Protein AF-A0A2A8BYQ3-F1 (afdb_monomer)

Sequence (117 aa):
MKYNRGQLLQMAYEGKVKKDDQFKSNRGDIIFFDGHSLRWEDGGQMLRNRIFMNELFECYTPKVTVELTQKEVNTLRVLTGATSSGDLKEKNSRRGTLDIVTDGGYGLYSKFLALSK

Foldseek 3Di:
DADALVRVVVCVLQVVADAQDWHAHPVGWIWGDNNAWIATPPDRDIDGPDADPPRDRDRNDDDDDDDDDLQLVLLVCCVVVVDHPVVLVVVCVVPVRSHHDPPSCVVVVVVVVVVVD

Structure (mmCIF, N/CA/C/O backbone):
data_AF-A0A2A8BYQ3-F1
#
_entry.id   AF-A0A2A8BYQ3-F1
#
loop_
_atom_site.group_PDB
_atom_site.id
_atom_site.type_symbol
_atom_site.label_atom_id
_atom_site.label_alt_id
_atom_site.label_comp_id
_atom_site.label_asym_id
_atom_site.label_entity_id
_atom_site.label_seq_id
_atom_site.pdbx_PDB_ins_code
_atom_site.Cartn_x
_atom_site.Cartn_y
_atom_site.Cartn_z
_atom_site.occupancy
_atom_site.B_iso_or_equiv
_atom_site.auth_seq_id
_atom_site.auth_comp_id
_atom_site.auth_asym_id
_atom_site.auth_atom_id
_atom_site.pdbx_PDB_model_num
ATOM 1 N N . MET A 1 1 ? -6.217 9.549 21.265 1.00 67.38 1 MET A N 1
ATOM 2 C CA . MET A 1 1 ? -7.182 10.364 20.487 1.00 67.38 1 MET A CA 1
ATOM 3 C C . MET A 1 1 ? -8.590 9.848 20.735 1.00 67.38 1 MET A C 1
ATOM 5 O O . MET A 1 1 ? -8.730 8.662 21.015 1.00 67.38 1 MET A O 1
ATOM 9 N N . LYS A 1 2 ? -9.599 10.725 20.681 1.00 81.69 2 LYS A N 1
ATOM 10 C CA . LYS A 1 2 ? -11.012 10.333 20.758 1.00 81.69 2 LYS A CA 1
ATOM 11 C C . LYS A 1 2 ? -11.565 10.201 19.341 1.00 81.69 2 LYS A C 1
ATOM 13 O O . LYS A 1 2 ? -11.382 11.123 18.550 1.00 81.69 2 LYS A O 1
ATOM 18 N N . TYR A 1 3 ? -12.212 9.081 19.038 1.00 82.12 3 TYR A N 1
ATOM 19 C CA . TYR A 1 3 ? -12.806 8.826 17.727 1.00 82.12 3 TYR A CA 1
ATOM 20 C C . TYR A 1 3 ? -14.307 8.582 17.864 1.00 82.12 3 TYR A C 1
ATOM 22 O O . TYR A 1 3 ? -14.778 7.990 18.841 1.00 82.12 3 TYR A O 1
ATOM 30 N N . ASN A 1 4 ? -15.075 9.040 16.878 1.00 83.69 4 ASN A N 1
ATOM 31 C CA . ASN A 1 4 ? -16.486 8.691 16.768 1.00 83.69 4 ASN A CA 1
ATOM 32 C C . ASN A 1 4 ? -16.672 7.340 16.044 1.00 83.69 4 ASN A C 1
ATOM 34 O O . ASN A 1 4 ? -15.745 6.796 15.444 1.00 83.69 4 ASN A O 1
ATOM 38 N N . ARG A 1 5 ? -17.894 6.795 16.088 1.00 80.62 5 ARG A N 1
ATOM 39 C CA . ARG A 1 5 ? -18.227 5.482 15.504 1.00 80.62 5 ARG A CA 1
ATOM 40 C C . ARG A 1 5 ? -17.941 5.401 13.999 1.00 80.62 5 ARG A C 1
ATOM 42 O O . ARG A 1 5 ? -17.412 4.393 13.549 1.00 80.62 5 ARG A O 1
ATOM 49 N N . GLY A 1 6 ? -18.263 6.451 13.242 1.00 80.50 6 GLY A N 1
ATOM 50 C CA . GLY A 1 6 ? -18.026 6.496 11.796 1.00 80.50 6 GLY A CA 1
ATOM 51 C C . GLY A 1 6 ? -16.537 6.505 11.451 1.00 80.50 6 GLY A C 1
ATOM 52 O O . GLY A 1 6 ? -16.109 5.751 10.586 1.00 80.50 6 GLY A O 1
ATOM 53 N N . GLN A 1 7 ? -15.736 7.277 12.193 1.00 85.12 7 GLN A N 1
ATOM 54 C CA . GLN A 1 7 ? -14.280 7.315 12.024 1.00 85.12 7 GLN A CA 1
ATOM 55 C C . GLN A 1 7 ? -13.646 5.946 12.276 1.00 85.12 7 GLN A C 1
ATOM 57 O O . GLN A 1 7 ? -12.823 5.503 11.484 1.00 85.12 7 GLN A O 1
ATOM 62 N N . LEU A 1 8 ? -14.059 5.250 13.339 1.00 85.12 8 LEU A N 1
ATOM 63 C CA . LEU A 1 8 ? -13.529 3.920 13.640 1.00 85.12 8 LEU A CA 1
ATOM 64 C C . LEU A 1 8 ? -13.903 2.884 12.567 1.00 85.12 8 LEU A C 1
ATOM 66 O O . LEU A 1 8 ? -13.063 2.065 12.203 1.00 85.12 8 LEU A O 1
ATOM 70 N N . LEU A 1 9 ? -15.126 2.938 12.022 1.00 84.12 9 LEU A N 1
ATOM 71 C CA . LEU A 1 9 ? -15.529 2.071 10.905 1.00 84.12 9 LEU A CA 1
ATOM 72 C C . LEU A 1 9 ? -14.722 2.352 9.644 1.00 84.12 9 LEU A C 1
ATOM 74 O O . LEU A 1 9 ? -14.279 1.412 8.992 1.00 84.12 9 LEU A O 1
ATOM 78 N N . GLN A 1 10 ? -14.511 3.626 9.316 1.00 84.31 10 GLN A N 1
ATOM 79 C CA . GLN A 1 10 ? -13.709 4.013 8.164 1.00 84.31 10 GLN A CA 1
ATOM 80 C C . GLN A 1 10 ? -12.256 3.559 8.323 1.00 84.31 10 GLN A C 1
ATOM 82 O O . GLN A 1 10 ? -11.696 2.974 7.405 1.00 84.31 10 GLN A O 1
ATOM 87 N N . MET A 1 11 ? -11.658 3.744 9.502 1.00 85.69 11 MET A N 1
ATOM 88 C CA . MET A 1 11 ? -10.298 3.273 9.768 1.00 85.69 11 MET A CA 1
ATOM 89 C C . MET A 1 11 ? -10.189 1.745 9.682 1.00 85.69 11 MET A C 1
ATOM 91 O O . MET A 1 11 ? -9.205 1.243 9.144 1.00 85.69 11 MET A O 1
ATOM 95 N N . ALA A 1 12 ? -11.183 1.002 10.181 1.00 81.00 12 ALA A N 1
ATOM 96 C CA . ALA A 1 12 ? -11.217 -0.455 10.060 1.00 81.00 12 ALA A CA 1
ATOM 97 C C . ALA A 1 12 ? -11.380 -0.903 8.596 1.00 81.00 12 ALA A C 1
ATOM 99 O O . ALA A 1 12 ? -10.688 -1.815 8.155 1.00 81.00 12 ALA A O 1
ATOM 100 N N . TYR A 1 13 ? -12.241 -0.227 7.829 1.00 80.62 13 TYR A N 1
ATOM 101 C CA . TYR A 1 13 ? -12.422 -0.466 6.394 1.00 80.62 13 TYR A CA 1
ATOM 102 C C . TYR A 1 13 ? -11.151 -0.182 5.583 1.00 80.62 13 TYR A C 1
ATOM 104 O O . TYR A 1 13 ? -10.795 -0.951 4.697 1.00 80.62 13 TYR A O 1
ATOM 112 N N . GLU A 1 14 ? -10.438 0.892 5.921 1.00 82.00 14 GLU A N 1
ATOM 113 C CA . GLU A 1 14 ? -9.176 1.295 5.290 1.00 82.00 14 GLU A CA 1
ATOM 114 C C . GLU A 1 14 ? -7.966 0.457 5.751 1.00 82.00 14 GLU A C 1
ATOM 116 O O . GLU A 1 14 ? -6.838 0.741 5.349 1.00 82.00 14 GLU A O 1
ATOM 121 N N . GLY A 1 15 ? -8.163 -0.540 6.624 1.00 79.44 15 GLY A N 1
ATOM 122 C CA . GLY A 1 15 ? -7.084 -1.383 7.150 1.00 79.44 15 GLY A CA 1
ATOM 123 C C . GLY A 1 15 ? -6.110 -0.655 8.087 1.00 79.44 15 GLY A C 1
ATOM 124 O O . GLY A 1 15 ? -5.013 -1.144 8.346 1.00 79.44 15 GLY A O 1
ATOM 125 N N . LYS A 1 16 ? -6.491 0.520 8.604 1.00 85.19 16 LYS A N 1
ATOM 126 C CA . LYS A 1 16 ? -5.682 1.330 9.533 1.00 85.19 16 LYS A CA 1
ATOM 127 C C . LYS A 1 16 ? -5.766 0.853 10.983 1.00 85.19 16 LYS A C 1
ATOM 129 O O . LYS A 1 16 ? -5.010 1.342 11.816 1.00 85.19 16 LYS A O 1
ATOM 134 N N . VAL A 1 17 ? -6.694 -0.055 11.279 1.00 85.06 17 VAL A N 1
ATOM 135 C CA . VAL A 1 17 ? -6.887 -0.660 12.600 1.00 85.06 17 VAL A CA 1
ATOM 136 C C . VAL A 1 17 ? -6.413 -2.105 12.555 1.00 85.06 17 VAL A C 1
ATOM 138 O O . VAL A 1 17 ? -6.809 -2.866 11.671 1.00 85.06 17 VAL A O 1
ATOM 141 N N . LYS A 1 18 ? -5.582 -2.488 13.518 1.00 84.75 18 LYS A N 1
ATOM 142 C CA . LYS A 1 18 ? -5.113 -3.858 13.713 1.00 84.75 18 LYS A CA 1
ATOM 143 C C . LYS A 1 18 ? -5.881 -4.521 14.843 1.00 84.75 18 LYS A C 1
ATOM 145 O O . LYS A 1 18 ? -6.465 -3.866 15.704 1.00 84.75 18 LYS A O 1
ATOM 150 N N . LYS A 1 19 ? -5.895 -5.853 14.820 1.00 83.00 19 LYS A N 1
ATOM 151 C CA . LYS A 1 19 ? -6.431 -6.641 15.928 1.00 83.00 19 LYS A CA 1
ATOM 152 C C . LYS A 1 19 ? -5.761 -6.200 17.239 1.00 83.00 19 LYS A C 1
ATOM 154 O O . LYS A 1 19 ? -4.557 -5.971 17.255 1.00 83.00 19 LYS A O 1
ATOM 159 N N . ASP A 1 20 ? -6.567 -6.100 18.290 1.00 86.81 20 ASP A N 1
ATOM 160 C CA . ASP A 1 20 ? -6.210 -5.685 19.650 1.00 86.81 20 ASP A CA 1
ATOM 161 C C . ASP A 1 20 ? -5.898 -4.184 19.817 1.00 86.81 20 ASP A C 1
ATOM 163 O O . ASP A 1 20 ? -5.613 -3.735 20.930 1.00 86.81 20 ASP A O 1
ATOM 167 N N . ASP A 1 21 ? -6.047 -3.375 18.759 1.00 88.75 21 ASP A N 1
ATOM 168 C CA . ASP A 1 21 ? -6.011 -1.917 18.883 1.00 88.75 21 ASP A CA 1
ATOM 169 C C . ASP A 1 21 ? -7.141 -1.420 19.794 1.00 88.75 21 ASP A C 1
ATOM 171 O O . ASP A 1 21 ? -8.294 -1.860 19.694 1.00 88.75 21 ASP A O 1
ATOM 175 N N . GLN A 1 22 ? -6.808 -0.448 20.647 1.00 90.81 22 GLN A N 1
ATOM 176 C CA . GLN A 1 22 ? -7.737 0.183 21.579 1.00 90.81 22 GLN A CA 1
ATOM 177 C C . GLN A 1 22 ? -7.942 1.667 21.274 1.00 90.81 22 GLN A C 1
ATOM 179 O O . GLN A 1 22 ? -7.009 2.424 20.997 1.00 90.81 22 GLN A O 1
ATOM 184 N N . PHE A 1 23 ? -9.186 2.108 21.407 1.00 89.31 23 PHE A N 1
ATOM 185 C CA . PHE A 1 23 ? -9.631 3.465 21.143 1.00 89.31 23 PHE A CA 1
ATOM 186 C C . PHE A 1 23 ? -10.458 3.980 22.314 1.00 89.31 23 PHE A C 1
ATOM 188 O O . PHE A 1 23 ? -11.129 3.217 23.004 1.00 89.31 23 PHE A O 1
ATOM 195 N N . LYS A 1 24 ? -10.454 5.301 22.506 1.00 86.88 24 LYS A N 1
ATOM 196 C CA . LYS A 1 24 ? -11.385 5.961 23.424 1.00 86.88 24 LYS A CA 1
ATOM 197 C C . LYS A 1 24 ? -12.517 6.602 22.638 1.00 86.88 24 LYS A C 1
ATOM 199 O O . LYS A 1 24 ? -12.275 7.368 21.700 1.00 86.88 24 LYS A O 1
ATOM 204 N N . SER A 1 25 ? -13.748 6.315 23.042 1.00 79.31 25 SER A N 1
ATOM 205 C CA . SER A 1 25 ? -14.930 7.005 22.534 1.00 79.31 25 SER A CA 1
ATOM 206 C C . SER A 1 25 ? -14.915 8.480 22.966 1.00 79.31 25 SER A C 1
ATOM 208 O O . SER A 1 25 ? -14.200 8.885 23.890 1.00 79.31 25 SER A O 1
ATOM 210 N N . ASN A 1 26 ? -15.758 9.309 22.346 1.00 78.56 26 ASN A N 1
ATOM 211 C CA . ASN A 1 26 ? -15.939 10.696 22.789 1.00 78.56 26 ASN A CA 1
ATOM 212 C C . ASN A 1 26 ? -16.391 10.806 24.260 1.00 78.56 26 ASN A C 1
ATOM 214 O O . ASN A 1 26 ? -16.041 11.782 24.931 1.00 78.56 26 ASN A O 1
ATOM 218 N N . ARG A 1 27 ? -17.106 9.786 24.755 1.00 77.94 27 ARG A N 1
ATOM 219 C CA . ARG A 1 27 ? -17.644 9.681 26.120 1.00 77.94 27 ARG A CA 1
ATOM 220 C C . ARG A 1 27 ? -16.656 9.077 27.122 1.00 77.94 27 ARG A C 1
ATOM 222 O O . ARG A 1 27 ? -16.900 9.172 28.314 1.00 77.94 27 ARG A O 1
ATOM 229 N N . GLY A 1 28 ? -15.524 8.551 26.654 1.00 78.56 28 GLY A N 1
ATOM 230 C CA . GLY A 1 28 ? -14.473 7.985 27.503 1.00 78.56 2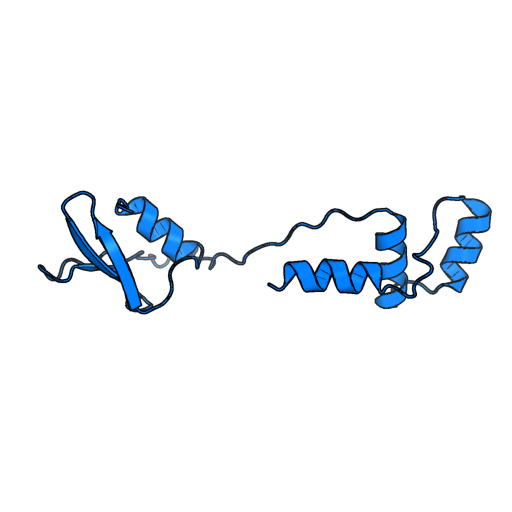8 GLY A CA 1
ATOM 231 C C . GLY A 1 28 ? -14.439 6.459 27.547 1.00 78.56 28 GLY A C 1
ATOM 232 O O . GLY A 1 28 ? -13.463 5.929 28.066 1.00 78.56 28 GLY A O 1
ATOM 233 N N . ASP A 1 29 ? -15.424 5.779 26.953 1.00 82.94 29 ASP A N 1
ATOM 234 C CA . ASP A 1 29 ? -15.475 4.311 26.901 1.00 82.94 29 ASP A CA 1
ATOM 235 C C . ASP A 1 29 ? -14.284 3.736 26.127 1.00 82.94 29 ASP A C 1
ATOM 237 O O . ASP A 1 29 ? -13.854 4.311 25.115 1.00 82.94 29 ASP A O 1
ATOM 241 N N . ILE A 1 30 ? -13.802 2.576 26.571 1.00 86.19 30 ILE A N 1
ATOM 242 C CA . ILE A 1 30 ? -12.752 1.817 25.895 1.00 86.19 30 ILE A CA 1
ATOM 243 C C . ILE A 1 30 ? -13.390 0.928 24.825 1.00 86.19 30 ILE A C 1
ATOM 245 O O . ILE A 1 30 ? -14.349 0.195 25.075 1.00 86.19 30 ILE A O 1
ATOM 249 N N . ILE A 1 31 ? -12.860 1.028 23.607 1.00 87.31 31 ILE A N 1
ATOM 250 C CA . ILE A 1 31 ? -13.295 0.271 22.435 1.00 87.31 31 ILE A CA 1
ATOM 251 C C . ILE A 1 31 ? -12.099 -0.520 21.917 1.00 87.31 31 ILE A C 1
ATOM 253 O O . ILE A 1 31 ? -11.064 0.082 21.647 1.00 87.31 31 ILE A O 1
ATOM 257 N N . PHE A 1 32 ? -12.238 -1.825 21.716 1.00 88.81 32 PHE A N 1
ATOM 258 C CA . PHE A 1 32 ? -11.195 -2.676 21.141 1.00 88.81 32 PHE A CA 1
ATOM 259 C C . PHE A 1 32 ? -11.632 -3.280 19.804 1.00 88.81 32 PHE A C 1
ATOM 261 O O . PHE A 1 32 ? -12.820 -3.541 19.594 1.00 88.81 32 PHE A O 1
ATOM 268 N N . PHE A 1 33 ? -10.685 -3.503 18.892 1.00 86.19 33 PHE A N 1
ATOM 269 C CA . PHE A 1 33 ? -10.938 -4.194 17.625 1.00 86.19 33 PHE A CA 1
ATOM 270 C C . PHE A 1 33 ? -10.507 -5.662 17.704 1.00 86.19 33 PHE A C 1
ATOM 272 O O . PHE A 1 33 ? -9.323 -5.958 17.811 1.00 86.19 33 PHE A O 1
ATOM 279 N N . ASP A 1 34 ? -11.447 -6.606 17.606 1.00 80.25 34 ASP A N 1
ATOM 280 C CA . ASP A 1 34 ? -11.151 -8.050 17.704 1.00 80.25 34 ASP A CA 1
ATOM 281 C C . ASP A 1 34 ? -10.666 -8.687 16.384 1.00 80.25 34 ASP A C 1
ATOM 283 O O . ASP A 1 34 ? -10.473 -9.901 16.304 1.00 80.25 34 ASP A O 1
ATOM 287 N N . GLY A 1 35 ? -10.462 -7.867 15.347 1.00 74.94 35 GLY A N 1
ATOM 288 C CA . GLY A 1 35 ? -10.147 -8.291 13.981 1.00 74.94 35 GLY A CA 1
ATOM 289 C C . GLY A 1 35 ? -11.371 -8.382 13.063 1.00 74.94 35 GLY A C 1
ATOM 290 O O . GLY A 1 35 ? -11.216 -8.411 11.846 1.00 74.94 35 GLY A O 1
ATOM 291 N N . HIS A 1 36 ? -12.585 -8.374 13.622 1.00 75.25 36 HIS A N 1
ATOM 292 C CA . HIS A 1 36 ? -13.841 -8.435 12.866 1.00 75.25 36 HIS A CA 1
ATOM 293 C C . HIS A 1 36 ? -14.832 -7.328 13.246 1.00 75.25 36 HIS A C 1
ATOM 295 O O . HIS A 1 36 ? -15.698 -6.958 12.454 1.00 75.25 36 HIS A O 1
ATOM 301 N N . SER A 1 37 ? -14.749 -6.808 14.467 1.00 79.88 37 SER A N 1
ATOM 302 C CA . SER A 1 37 ? -15.700 -5.860 15.030 1.00 79.88 37 SER A CA 1
ATOM 303 C C . SER A 1 37 ? -15.061 -4.982 16.098 1.00 79.88 37 SER A C 1
ATOM 305 O O . SER A 1 37 ? -14.110 -5.376 16.771 1.00 79.88 37 SER A O 1
ATOM 307 N N . LEU A 1 38 ? -15.612 -3.781 16.260 1.00 84.69 38 LEU A N 1
ATOM 308 C CA . LEU A 1 38 ? -15.276 -2.891 17.365 1.00 84.69 38 LEU A CA 1
ATOM 309 C C . LEU A 1 38 ? -16.217 -3.197 18.530 1.00 84.69 38 LEU A C 1
ATOM 311 O O . LEU A 1 38 ? -17.441 -3.186 18.359 1.00 84.69 38 LEU A O 1
ATOM 315 N N . ARG A 1 39 ? -15.658 -3.468 19.705 1.00 85.56 39 ARG A N 1
ATOM 316 C CA . ARG A 1 39 ? -16.397 -3.848 20.913 1.00 85.56 39 ARG A CA 1
ATOM 317 C C . ARG A 1 39 ? -16.097 -2.890 22.051 1.00 85.56 39 ARG A C 1
ATOM 319 O O . ARG A 1 39 ? -14.960 -2.469 22.210 1.00 85.56 39 ARG A O 1
ATOM 326 N N . TRP A 1 40 ? -17.119 -2.561 22.830 1.00 85.38 40 TRP A N 1
ATOM 327 C CA . TRP A 1 40 ? -16.989 -1.739 24.027 1.00 85.38 40 TRP A CA 1
ATOM 328 C C . TRP A 1 40 ? -16.710 -2.646 25.218 1.00 85.38 40 TRP A C 1
ATOM 330 O O . TRP A 1 40 ? -17.395 -3.659 25.378 1.00 85.38 40 TRP A O 1
ATOM 340 N N . GLU A 1 41 ? -15.737 -2.267 26.042 1.00 78.00 41 GLU A N 1
AT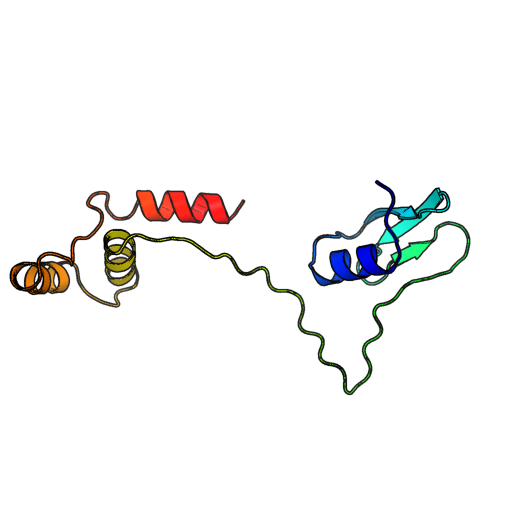OM 341 C CA . GLU A 1 41 ? -15.358 -3.019 27.244 1.00 78.00 41 GLU A CA 1
ATOM 342 C C . GLU A 1 41 ? -16.536 -3.133 28.230 1.00 78.00 41 GLU A C 1
ATOM 344 O O . GLU A 1 41 ? -16.841 -4.220 28.715 1.00 78.00 41 GLU A O 1
ATOM 349 N N . ASP A 1 42 ? -17.294 -2.045 28.402 1.00 69.06 42 ASP A N 1
ATOM 350 C CA . ASP A 1 42 ? -18.202 -1.889 29.548 1.00 69.06 42 ASP A CA 1
ATOM 351 C C . ASP A 1 42 ? -19.676 -2.258 29.301 1.00 69.06 42 ASP A C 1
ATOM 353 O O . ASP A 1 42 ? -20.515 -2.039 30.174 1.00 69.06 42 ASP A O 1
ATOM 357 N N . GLY A 1 43 ? -20.071 -2.773 28.130 1.00 58.00 43 GLY A N 1
ATOM 358 C CA . GLY A 1 43 ? -21.518 -2.856 27.856 1.00 58.00 43 GLY A CA 1
ATOM 359 C C . GLY A 1 43 ? -22.014 -3.777 26.757 1.00 58.00 43 GLY A C 1
ATOM 360 O O . GLY A 1 43 ? -23.173 -3.651 26.364 1.00 58.00 43 GLY A O 1
ATOM 361 N N . GLY A 1 44 ? -21.176 -4.655 26.202 1.00 62.88 44 GLY A N 1
ATOM 362 C CA . GLY A 1 44 ? -21.597 -5.614 25.166 1.00 62.88 44 GLY A CA 1
ATOM 363 C C . GLY A 1 44 ? -22.089 -4.979 23.855 1.00 62.88 44 GLY A C 1
ATOM 364 O O . GLY A 1 44 ? -22.459 -5.691 22.920 1.00 62.88 44 GLY A O 1
ATOM 365 N N . GLN A 1 45 ? -22.077 -3.645 23.753 1.00 69.31 45 GLN A N 1
ATOM 366 C CA . GLN A 1 45 ? -22.342 -2.939 22.513 1.00 69.31 45 GLN A CA 1
ATOM 367 C C . GLN A 1 45 ? -21.197 -3.213 21.553 1.00 69.31 45 GLN A C 1
ATOM 369 O O . GLN A 1 45 ? -20.019 -3.186 21.911 1.00 69.31 45 GLN A O 1
ATOM 374 N N . MET A 1 46 ? -21.565 -3.487 20.314 1.00 69.69 46 MET A N 1
ATOM 375 C CA . MET A 1 46 ? -20.629 -3.857 19.277 1.00 69.69 46 MET A CA 1
ATOM 376 C C . MET A 1 46 ? -21.035 -3.146 18.002 1.00 69.69 46 MET A C 1
ATOM 378 O O . MET A 1 46 ? -22.198 -3.160 17.593 1.00 69.69 46 MET A O 1
ATOM 382 N N . LEU A 1 47 ? -20.047 -2.533 17.373 1.00 73.44 47 LEU A N 1
ATOM 383 C CA . LEU A 1 47 ? -20.191 -1.864 16.101 1.00 73.44 47 LEU A CA 1
ATOM 384 C C . LEU A 1 47 ? -19.621 -2.801 15.040 1.00 73.44 47 LEU A C 1
ATOM 386 O O . LEU A 1 47 ? -18.433 -3.128 15.038 1.00 73.44 47 LEU A O 1
ATOM 390 N N . ARG A 1 48 ? -20.507 -3.273 14.166 1.00 68.69 48 ARG A N 1
ATOM 391 C CA . ARG A 1 48 ? -20.149 -4.078 13.001 1.00 68.69 48 ARG A CA 1
ATOM 392 C C . ARG A 1 48 ? -20.427 -3.267 11.755 1.00 68.69 48 ARG A C 1
ATOM 394 O O . ARG A 1 48 ? -21.495 -2.668 11.653 1.00 68.69 48 ARG A O 1
ATOM 401 N N . ASN A 1 49 ? -19.511 -3.337 10.801 1.00 64.44 49 ASN A N 1
ATOM 402 C CA . ASN A 1 49 ? -19.866 -3.071 9.421 1.00 64.44 49 ASN A CA 1
ATOM 403 C C . ASN A 1 49 ? -20.628 -4.316 8.941 1.00 64.44 49 ASN A C 1
ATOM 405 O O . ASN A 1 49 ? -20.031 -5.379 8.770 1.00 64.44 49 ASN A O 1
ATOM 409 N N . ARG A 1 50 ? -21.963 -4.252 8.918 1.00 62.38 50 ARG A N 1
ATOM 410 C CA . ARG A 1 50 ? -22.785 -5.343 8.378 1.00 62.38 50 ARG A CA 1
ATOM 411 C C . ARG A 1 50 ? -22.963 -5.094 6.898 1.00 62.38 50 ARG A C 1
ATOM 413 O O . ARG A 1 50 ? -23.196 -3.959 6.512 1.00 62.38 50 ARG A O 1
ATOM 420 N N . ILE A 1 51 ? -22.855 -6.171 6.136 1.00 60.84 51 ILE A N 1
ATOM 421 C CA . ILE A 1 51 ? -22.894 -6.148 4.682 1.00 60.84 51 ILE A CA 1
ATOM 422 C C . ILE A 1 51 ? -24.010 -7.088 4.292 1.00 60.84 51 ILE A C 1
ATOM 424 O O . ILE A 1 51 ? -23.96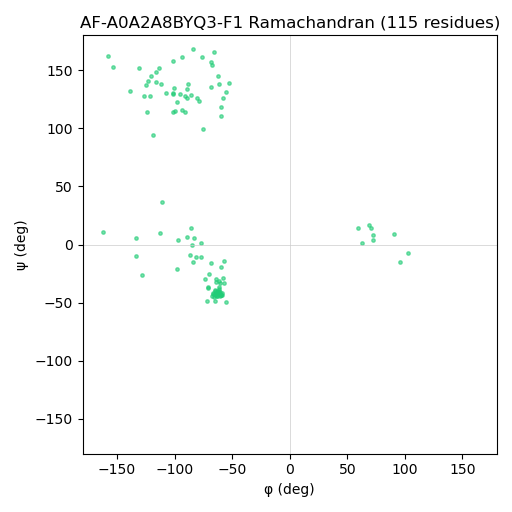4 -8.278 4.622 1.00 60.84 51 ILE A O 1
ATOM 428 N N . PHE A 1 52 ? -25.063 -6.540 3.710 1.00 70.62 52 PHE A N 1
ATOM 429 C CA . PHE A 1 52 ? -26.190 -7.322 3.229 1.00 70.62 52 PHE A CA 1
ATOM 430 C C . PHE A 1 52 ? -25.825 -8.013 1.910 1.00 70.62 52 PHE A C 1
ATOM 432 O O . PHE A 1 52 ? -24.867 -7.641 1.238 1.00 70.62 52 PHE A O 1
ATOM 439 N N . MET A 1 53 ? -26.582 -9.047 1.528 1.00 62.38 53 MET A N 1
ATOM 440 C CA . MET A 1 53 ? -26.285 -9.890 0.353 1.00 62.38 53 MET A C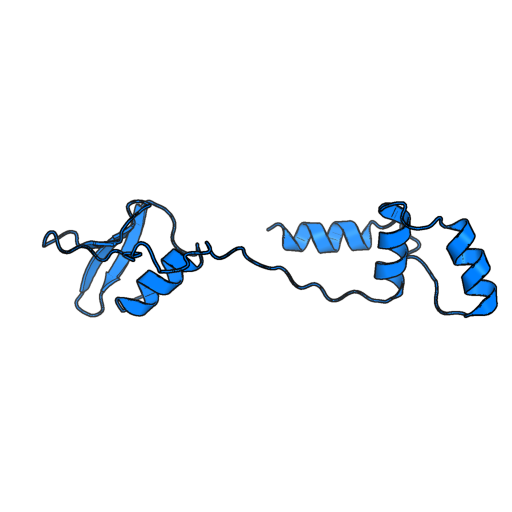A 1
ATOM 441 C C . MET A 1 53 ? -26.170 -9.125 -0.981 1.00 62.38 53 MET A C 1
ATOM 443 O O . MET A 1 53 ? -25.688 -9.682 -1.961 1.00 62.38 53 MET A O 1
ATOM 447 N N . ASN A 1 54 ? -26.621 -7.873 -1.027 1.00 75.75 54 ASN A N 1
ATOM 448 C CA . ASN A 1 54 ? -26.619 -6.983 -2.183 1.00 75.75 54 ASN A CA 1
ATOM 449 C C . ASN A 1 54 ? -25.677 -5.770 -2.032 1.00 75.75 54 ASN A C 1
ATOM 451 O O . ASN A 1 54 ? -25.740 -4.855 -2.851 1.00 75.75 54 ASN A O 1
ATOM 455 N N . GLU A 1 55 ? -24.827 -5.738 -1.006 1.00 64.50 55 GLU A N 1
ATOM 456 C CA . GLU A 1 55 ? -23.849 -4.672 -0.789 1.00 64.50 55 GLU A CA 1
ATOM 457 C C . GLU A 1 55 ? -22.454 -5.120 -1.246 1.00 64.50 55 GLU A C 1
ATOM 459 O O . GLU A 1 55 ? -22.005 -6.229 -0.953 1.00 64.50 55 GLU A O 1
ATOM 464 N N . LEU A 1 56 ? -21.752 -4.248 -1.976 1.00 58.03 56 LEU A N 1
ATOM 465 C CA . LEU A 1 56 ? -20.362 -4.480 -2.360 1.00 58.03 56 LEU A CA 1
ATOM 466 C C . LEU A 1 56 ? -19.449 -4.160 -1.174 1.00 58.03 56 LEU A C 1
ATOM 468 O O . LEU A 1 56 ? -19.448 -3.039 -0.667 1.00 58.03 56 LEU A O 1
ATOM 472 N N . PHE A 1 57 ? -18.641 -5.138 -0.768 1.00 61.59 57 PHE A N 1
ATOM 473 C CA . PHE A 1 57 ? -17.533 -4.928 0.156 1.00 61.59 57 PHE A CA 1
ATOM 474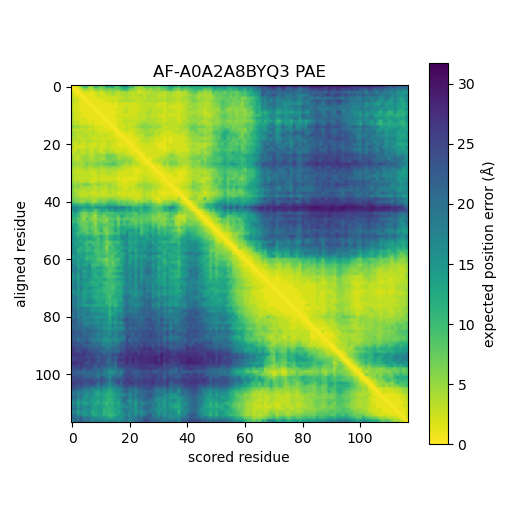 C C . PHE A 1 57 ? -16.224 -5.292 -0.502 1.00 61.59 57 PHE A C 1
ATOM 476 O O . PHE A 1 57 ? -15.789 -6.444 -0.496 1.00 61.59 57 PHE A O 1
ATOM 483 N N . GLU A 1 58 ? -15.587 -4.281 -1.062 1.00 64.06 58 GLU A N 1
ATOM 484 C CA . GLU A 1 58 ? -14.224 -4.407 -1.531 1.00 64.06 58 GLU A CA 1
ATOM 485 C C . GLU A 1 58 ? -13.314 -3.941 -0.403 1.00 64.06 58 GLU A C 1
ATOM 487 O O . GLU A 1 58 ? -13.372 -2.790 0.024 1.00 64.06 58 GLU A O 1
ATOM 492 N N . CYS A 1 59 ? -12.497 -4.852 0.127 1.00 59.34 59 CYS A N 1
ATOM 493 C CA . CYS A 1 59 ? -11.484 -4.476 1.103 1.00 59.34 59 CYS A CA 1
ATOM 494 C C . CYS A 1 59 ? -10.611 -3.370 0.498 1.00 59.34 59 CYS A C 1
ATOM 496 O O . CYS A 1 59 ? -10.155 -3.495 -0.646 1.00 59.34 59 CYS A O 1
ATOM 498 N N . TYR A 1 60 ? -10.382 -2.291 1.251 1.00 71.81 60 TYR A N 1
ATOM 499 C CA . TYR A 1 60 ? -9.537 -1.209 0.773 1.00 71.81 60 TYR A CA 1
ATOM 500 C C . TYR A 1 60 ? -8.136 -1.753 0.493 1.00 71.81 60 TYR A C 1
ATOM 502 O O . TYR A 1 60 ? -7.386 -2.111 1.401 1.00 71.81 60 TYR A O 1
ATOM 510 N N . THR A 1 61 ? -7.781 -1.812 -0.786 1.00 72.12 61 THR A N 1
ATOM 511 C CA . THR A 1 61 ? -6.423 -2.143 -1.201 1.00 72.12 61 THR A CA 1
ATOM 512 C C . THR A 1 61 ? -5.657 -0.833 -1.325 1.00 72.12 61 THR A C 1
ATOM 514 O O . THR A 1 61 ? -6.002 -0.026 -2.196 1.00 72.12 61 THR A O 1
ATOM 517 N N . PRO A 1 62 ? -4.642 -0.580 -0.479 1.00 71.75 62 PRO A N 1
ATOM 518 C CA . PRO A 1 62 ? -3.871 0.648 -0.559 1.00 71.75 62 PRO A CA 1
ATOM 519 C C . PRO A 1 62 ? -3.214 0.743 -1.936 1.00 71.75 62 PRO A C 1
ATOM 521 O O . PRO A 1 62 ? -2.414 -0.106 -2.328 1.00 71.75 62 PRO A O 1
ATOM 524 N N . LYS A 1 63 ? -3.576 1.782 -2.689 1.00 80.94 63 LYS A N 1
ATOM 525 C CA . LYS A 1 63 ? -2.945 2.090 -3.972 1.00 80.94 63 LYS A CA 1
ATOM 526 C C . LYS A 1 63 ? -1.785 3.041 -3.724 1.00 80.94 63 LYS A C 1
ATOM 528 O O . LYS A 1 63 ? -1.963 4.089 -3.108 1.00 80.94 63 LYS A O 1
ATOM 533 N N . VAL A 1 64 ? -0.614 2.692 -4.240 1.00 81.31 64 VAL A N 1
ATOM 534 C CA . VAL A 1 64 ? 0.559 3.567 -4.215 1.00 81.31 64 VAL A CA 1
ATOM 535 C C . VAL A 1 64 ? 0.663 4.265 -5.565 1.00 81.31 64 VAL A C 1
ATOM 537 O O . VAL A 1 64 ? 0.725 3.609 -6.602 1.00 81.31 64 VAL A O 1
ATOM 540 N N . THR A 1 65 ? 0.667 5.597 -5.551 1.00 84.94 65 THR A N 1
ATOM 541 C CA . THR A 1 65 ? 0.951 6.410 -6.740 1.00 84.94 65 THR A CA 1
ATOM 542 C C . THR A 1 65 ? 2.389 6.897 -6.651 1.00 84.94 65 THR A C 1
ATOM 544 O O . THR A 1 65 ? 2.798 7.414 -5.615 1.00 84.94 65 THR A O 1
ATOM 547 N N . VAL A 1 66 ? 3.159 6.724 -7.725 1.00 86.06 66 VAL A N 1
ATOM 548 C CA . VAL A 1 66 ? 4.553 7.166 -7.807 1.00 86.06 66 VAL A CA 1
ATOM 549 C C . VAL A 1 66 ? 4.741 8.027 -9.046 1.00 86.06 66 VAL A C 1
ATOM 551 O O . VAL A 1 66 ? 4.387 7.629 -10.154 1.00 86.06 66 VAL A O 1
ATOM 554 N N . GLU A 1 67 ? 5.313 9.211 -8.858 1.00 89.50 67 GLU A N 1
ATOM 555 C CA . GLU A 1 67 ? 5.716 10.064 -9.968 1.00 89.50 67 GLU A CA 1
ATOM 556 C C . GLU A 1 67 ? 7.059 9.586 -10.524 1.00 89.50 67 GLU A C 1
ATOM 558 O O . GLU A 1 67 ? 8.052 9.419 -9.801 1.00 89.50 67 GLU A O 1
ATOM 563 N N . LEU A 1 68 ? 7.078 9.345 -11.832 1.00 88.31 68 LEU A N 1
ATOM 564 C CA . LEU A 1 68 ? 8.245 8.882 -12.567 1.00 88.31 68 LEU A CA 1
ATOM 565 C C . LEU A 1 68 ? 8.523 9.835 -13.721 1.00 88.31 68 LEU A C 1
ATOM 567 O O . LEU A 1 68 ? 7.626 10.247 -14.453 1.00 88.31 68 LEU A O 1
ATOM 571 N N . THR A 1 69 ? 9.794 10.139 -13.913 1.00 88.44 69 THR A N 1
ATOM 572 C CA . THR A 1 69 ? 10.282 10.788 -15.124 1.00 88.44 69 THR A CA 1
ATOM 573 C C . THR A 1 69 ? 10.165 9.838 -16.319 1.00 88.44 69 THR A C 1
ATOM 575 O O . THR A 1 69 ? 10.191 8.613 -16.173 1.00 88.44 69 THR A O 1
ATOM 578 N N . GLN A 1 70 ? 10.121 10.382 -17.540 1.00 86.38 70 GLN A N 1
ATOM 579 C CA . GLN A 1 70 ? 10.091 9.557 -18.756 1.00 86.38 70 GLN A CA 1
ATOM 580 C C . GLN A 1 70 ? 11.290 8.594 -18.839 1.00 86.38 70 GLN A C 1
ATOM 582 O O . GLN A 1 70 ? 11.153 7.467 -19.314 1.00 86.38 70 GLN A O 1
ATOM 587 N N . LYS A 1 71 ? 12.453 9.014 -18.325 1.00 87.12 71 LYS A N 1
ATOM 588 C CA . LYS A 1 71 ? 13.680 8.212 -18.261 1.00 87.12 71 LYS A CA 1
ATOM 589 C C . LYS A 1 71 ? 13.528 6.989 -17.350 1.00 87.12 71 LYS A C 1
ATOM 591 O O . LYS A 1 71 ? 13.911 5.885 -17.727 1.00 87.12 71 LYS A O 1
ATOM 596 N N . GLU A 1 72 ? 12.916 7.171 -16.182 1.00 86.88 72 GLU A N 1
ATOM 597 C CA . GLU A 1 72 ? 12.573 6.083 -15.258 1.00 86.88 72 GLU A CA 1
ATOM 598 C C . GLU A 1 72 ? 11.537 5.128 -15.876 1.00 86.88 72 GLU A C 1
ATOM 600 O O . GLU A 1 72 ? 11.708 3.912 -15.819 1.00 86.88 72 GLU A O 1
ATOM 605 N N . VAL A 1 73 ? 10.511 5.653 -16.557 1.00 89.12 73 VAL A N 1
ATOM 606 C CA . VAL A 1 73 ? 9.527 4.826 -17.281 1.00 89.12 73 VAL A CA 1
ATOM 607 C C . VAL A 1 73 ? 10.204 3.967 -18.353 1.00 89.12 73 VAL A C 1
ATOM 609 O O . VAL A 1 73 ? 9.917 2.776 -18.473 1.00 89.12 73 VAL A O 1
ATOM 612 N N . ASN A 1 74 ? 11.133 4.534 -19.122 1.00 87.00 74 ASN A N 1
ATOM 613 C CA . ASN A 1 74 ? 11.873 3.786 -20.136 1.00 87.00 74 ASN A CA 1
ATOM 614 C C . ASN A 1 74 ? 12.747 2.691 -19.514 1.00 87.00 74 ASN A C 1
ATOM 616 O O . ASN A 1 74 ? 12.765 1.571 -20.0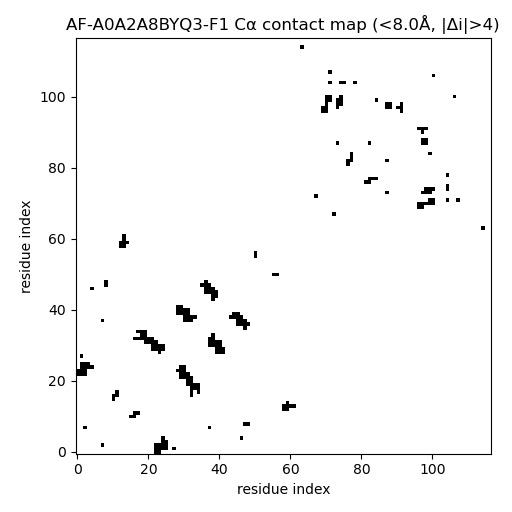23 1.00 87.00 74 ASN A O 1
ATOM 620 N N . THR A 1 75 ? 13.426 2.981 -18.400 1.00 87.69 75 THR A N 1
ATOM 621 C CA . THR A 1 75 ? 14.193 1.968 -17.662 1.00 87.69 75 THR A CA 1
ATOM 622 C C . THR A 1 75 ? 13.300 0.828 -17.190 1.00 87.69 75 THR A C 1
ATOM 624 O O . THR A 1 75 ? 13.669 -0.327 -17.376 1.00 87.69 75 THR A O 1
ATOM 627 N N . LEU A 1 76 ? 12.105 1.116 -16.662 1.00 88.25 76 LEU A N 1
ATOM 628 C CA . LEU A 1 76 ? 11.153 0.068 -16.282 1.00 88.25 76 LEU A CA 1
ATOM 629 C C . LEU A 1 76 ? 10.780 -0.815 -17.466 1.00 88.25 76 LEU A C 1
ATOM 631 O O . LEU A 1 76 ? 10.778 -2.030 -17.326 1.00 88.25 76 LEU A O 1
ATOM 635 N N . ARG A 1 77 ? 10.524 -0.228 -18.640 1.00 86.88 77 ARG A N 1
ATOM 636 C CA . ARG A 1 77 ? 10.213 -1.003 -19.850 1.00 86.88 77 ARG A CA 1
ATOM 637 C C . ARG A 1 77 ? 11.345 -1.948 -20.253 1.00 86.88 77 ARG A C 1
ATOM 639 O O . ARG A 1 77 ? 11.060 -3.012 -20.790 1.00 86.88 77 ARG A O 1
ATOM 646 N N . VAL A 1 78 ? 12.604 -1.569 -20.015 1.00 86.69 78 VAL A N 1
ATOM 647 C CA . VAL A 1 78 ? 13.754 -2.459 -20.245 1.00 86.69 78 VAL A CA 1
ATOM 648 C C . VAL A 1 78 ? 13.800 -3.564 -19.196 1.00 86.69 78 VAL A C 1
ATOM 650 O O . VAL A 1 78 ? 13.923 -4.732 -19.549 1.00 86.69 78 VAL A O 1
ATOM 653 N N . LEU A 1 79 ? 13.669 -3.210 -17.915 1.00 84.81 79 LEU A N 1
ATOM 654 C CA . LEU A 1 79 ? 13.741 -4.167 -16.806 1.00 84.81 79 LEU A CA 1
ATOM 655 C C . LEU A 1 79 ? 12.608 -5.200 -16.836 1.00 84.81 79 LEU A C 1
ATOM 657 O O . LEU A 1 79 ? 12.819 -6.343 -16.447 1.00 84.81 79 LEU A O 1
ATOM 661 N N . THR A 1 80 ? 11.422 -4.825 -17.319 1.00 87.75 80 THR A N 1
ATOM 662 C CA . THR A 1 80 ? 10.280 -5.740 -17.478 1.00 87.75 80 THR A CA 1
ATOM 663 C C . THR A 1 80 ? 10.305 -6.527 -18.788 1.00 87.75 80 THR A C 1
ATOM 665 O O . THR A 1 80 ? 9.393 -7.311 -19.041 1.00 87.75 80 THR A O 1
ATOM 668 N N . GLY A 1 81 ? 11.311 -6.318 -19.645 1.00 84.38 81 GLY A N 1
ATOM 669 C CA . GLY A 1 81 ? 11.422 -6.982 -20.945 1.00 84.38 81 GLY A CA 1
ATOM 670 C C . GLY A 1 81 ? 10.428 -6.487 -22.002 1.00 84.38 81 GLY A C 1
ATOM 671 O O . GLY A 1 81 ? 10.357 -7.057 -23.087 1.00 84.38 81 GLY A O 1
ATOM 672 N N . ALA A 1 82 ? 9.682 -5.410 -21.735 1.00 87.00 82 ALA A N 1
ATOM 673 C CA . ALA A 1 82 ? 8.769 -4.804 -22.707 1.00 87.00 82 ALA A CA 1
ATOM 674 C C . ALA A 1 82 ? 9.501 -4.140 -23.895 1.00 87.00 82 ALA A C 1
ATOM 676 O O . ALA A 1 82 ? 8.878 -3.794 -24.900 1.00 87.00 82 ALA A O 1
ATOM 677 N N . THR A 1 83 ? 10.807 -3.895 -23.769 1.00 85.94 83 THR A N 1
ATOM 678 C CA . THR A 1 83 ? 11.704 -3.414 -24.831 1.00 85.94 83 THR A CA 1
ATOM 679 C C . THR A 1 83 ? 13.146 -3.785 -24.485 1.00 85.94 83 THR A C 1
ATOM 681 O O . THR A 1 83 ? 13.452 -4.030 -23.320 1.00 85.94 83 THR A O 1
ATOM 684 N N . SER A 1 84 ? 14.064 -3.762 -25.454 1.00 83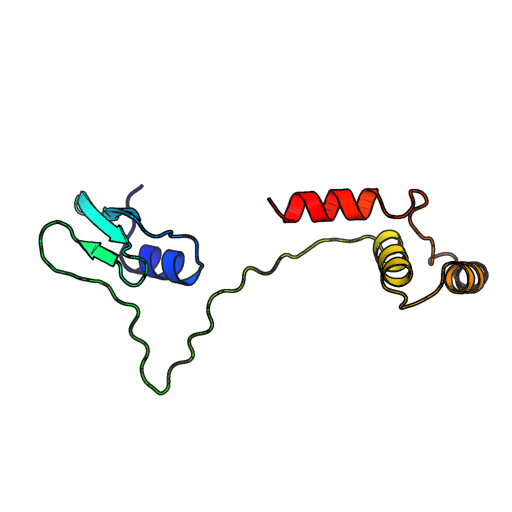.81 84 SER A N 1
ATOM 685 C CA . SER A 1 84 ? 15.501 -3.835 -25.157 1.00 83.81 84 SER A CA 1
ATOM 686 C C . SER A 1 84 ? 16.142 -2.446 -25.034 1.00 83.81 84 SER A C 1
ATOM 688 O O . SER A 1 84 ? 15.616 -1.439 -25.523 1.00 83.81 84 SER A O 1
ATOM 690 N N . SER A 1 85 ? 17.315 -2.384 -24.397 1.00 81.62 85 SER A N 1
ATOM 691 C CA . SER A 1 85 ? 18.142 -1.169 -24.366 1.00 81.62 85 SER A CA 1
ATOM 692 C C . SER A 1 85 ? 18.637 -0.768 -25.763 1.00 81.62 85 SER A C 1
ATOM 694 O O . SER A 1 85 ? 18.799 0.423 -26.030 1.00 81.62 85 SER A O 1
ATOM 696 N N . GLY A 1 86 ? 18.833 -1.739 -26.663 1.00 81.06 86 GLY A N 1
ATOM 697 C CA . GLY A 1 86 ? 19.170 -1.508 -28.070 1.00 81.06 86 GLY A CA 1
ATOM 698 C C . GLY A 1 86 ? 18.043 -0.803 -28.821 1.00 81.06 86 GLY A C 1
ATOM 699 O O . GLY A 1 86 ? 18.279 0.241 -29.427 1.00 81.06 86 GLY A O 1
ATOM 700 N N . ASP A 1 87 ? 16.808 -1.294 -28.682 1.00 81.50 87 ASP A N 1
ATOM 701 C CA . ASP A 1 87 ? 15.627 -0.703 -29.331 1.00 81.50 87 ASP A CA 1
ATOM 702 C C . ASP A 1 87 ? 15.386 0.736 -28.876 1.00 81.50 87 ASP A C 1
ATOM 704 O O . ASP A 1 87 ? 14.983 1.598 -29.661 1.00 81.50 87 ASP A O 1
ATOM 708 N N . LEU A 1 88 ? 15.618 1.013 -27.588 1.00 80.50 88 LEU A N 1
ATOM 709 C CA . LEU A 1 88 ? 15.502 2.367 -27.063 1.00 80.50 88 LEU A CA 1
ATOM 710 C C . LEU A 1 88 ? 16.585 3.275 -27.629 1.00 80.50 88 LEU A C 1
ATOM 712 O O . LEU A 1 88 ? 16.251 4.372 -28.060 1.00 80.50 88 LEU A O 1
ATOM 716 N N . LYS A 1 89 ? 17.845 2.827 -27.704 1.00 79.06 89 LYS A N 1
ATOM 717 C CA . LYS A 1 89 ? 18.932 3.614 -28.311 1.00 79.06 89 LYS A CA 1
ATOM 718 C C . LYS A 1 89 ? 18.664 3.920 -29.785 1.00 79.06 89 LYS A C 1
ATOM 720 O O . LYS A 1 89 ? 18.847 5.063 -30.201 1.00 79.06 89 LYS A O 1
ATOM 725 N N . GLU A 1 90 ? 18.174 2.947 -30.553 1.00 77.88 90 GLU A N 1
ATOM 726 C CA . GLU A 1 90 ? 17.813 3.152 -31.962 1.00 77.88 90 GLU A CA 1
ATOM 727 C C . GLU A 1 90 ? 16.643 4.137 -32.117 1.00 77.88 90 GLU A C 1
ATOM 729 O O . GLU A 1 90 ? 16.642 4.992 -32.998 1.00 77.88 90 GLU A O 1
ATOM 734 N N . LYS A 1 91 ? 15.636 4.071 -31.242 1.00 75.69 91 LYS A N 1
ATOM 735 C CA . LYS A 1 91 ? 14.518 5.027 -31.277 1.00 75.69 91 LYS A CA 1
ATOM 736 C C . LYS A 1 91 ? 14.918 6.405 -30.754 1.00 75.69 91 LYS A C 1
ATOM 738 O O . LYS A 1 91 ? 14.362 7.409 -31.200 1.00 75.69 91 LYS A O 1
ATOM 743 N N . ASN A 1 92 ? 15.874 6.469 -29.834 1.00 77.44 92 ASN A N 1
ATOM 744 C CA . ASN A 1 92 ? 16.361 7.711 -29.257 1.00 77.44 92 ASN A CA 1
ATOM 745 C C . ASN A 1 92 ? 17.184 8.523 -30.259 1.00 77.44 92 ASN A C 1
ATOM 747 O O . ASN A 1 92 ? 17.008 9.734 -30.327 1.00 77.44 92 ASN A O 1
ATOM 751 N N . SER A 1 93 ? 17.973 7.871 -31.121 1.00 66.25 93 SER A N 1
ATOM 752 C CA . SER A 1 93 ? 18.664 8.562 -32.222 1.00 66.25 93 SER A CA 1
ATOM 753 C C . SER A 1 93 ? 17.696 9.266 -33.187 1.00 66.25 93 SER A C 1
ATOM 755 O O . SER A 1 93 ? 18.092 10.202 -33.874 1.00 66.25 93 SER A O 1
ATOM 757 N N . ARG A 1 94 ? 16.412 8.870 -33.194 1.00 65.56 94 ARG A N 1
ATOM 758 C CA . ARG A 1 94 ? 15.342 9.487 -33.996 1.00 65.56 94 ARG A CA 1
ATOM 759 C C . ARG A 1 94 ? 14.473 10.503 -33.239 1.00 65.56 94 ARG A C 1
ATOM 761 O O . ARG A 1 94 ? 13.784 11.281 -33.891 1.00 65.56 94 ARG A O 1
ATOM 768 N N . ARG A 1 95 ? 14.417 1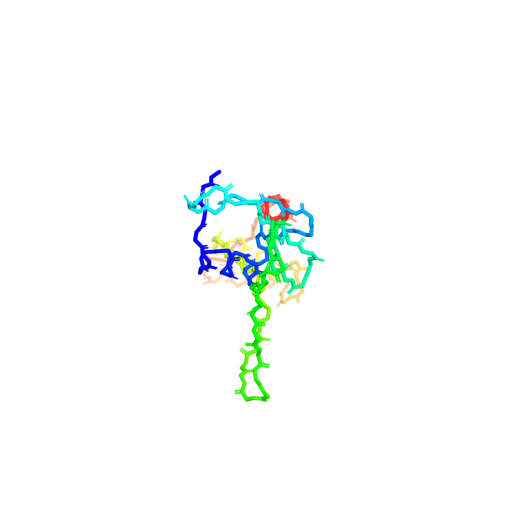0.465 -31.899 1.00 68.50 95 ARG A N 1
ATOM 769 C CA . ARG A 1 95 ? 13.427 11.222 -31.087 1.00 68.50 95 ARG A CA 1
ATOM 770 C C . ARG A 1 95 ? 13.986 11.979 -29.875 1.00 68.50 95 ARG A C 1
ATOM 772 O O . ARG A 1 95 ? 13.232 12.729 -29.264 1.00 68.50 95 ARG A O 1
ATOM 779 N N . GLY A 1 96 ? 15.246 11.768 -29.493 1.00 65.25 96 GLY A N 1
ATOM 780 C CA . GLY A 1 96 ? 15.959 12.513 -28.441 1.00 65.25 96 GLY A CA 1
ATOM 781 C C . GLY A 1 96 ? 15.359 12.480 -27.026 1.00 65.25 96 GLY A C 1
ATOM 782 O O . GLY A 1 96 ? 15.711 13.318 -26.206 1.00 65.25 96 GLY A O 1
ATOM 783 N N . THR A 1 97 ? 14.419 11.576 -26.735 1.00 64.12 97 THR A N 1
ATOM 784 C CA . THR A 1 97 ? 13.606 11.573 -25.497 1.00 64.12 97 THR A CA 1
ATOM 785 C C . THR A 1 97 ? 13.500 10.198 -24.822 1.00 64.12 97 THR A C 1
ATOM 787 O O . THR A 1 97 ? 12.764 10.024 -23.851 1.00 64.12 97 THR A O 1
ATOM 790 N N . LEU A 1 98 ? 14.225 9.195 -25.323 1.00 72.69 98 LEU A N 1
ATOM 791 C CA . LEU A 1 98 ? 14.103 7.787 -24.927 1.00 72.69 98 LEU A CA 1
ATOM 792 C C . LEU A 1 98 ? 15.322 7.269 -24.153 1.00 72.69 98 LEU A C 1
ATOM 794 O O . LEU A 1 98 ? 15.719 6.111 -24.290 1.00 72.69 98 LEU A O 1
ATOM 798 N N . ASP A 1 99 ? 15.904 8.130 -23.322 1.00 76.88 99 ASP A N 1
ATOM 799 C CA . ASP A 1 99 ? 16.985 7.745 -22.422 1.00 76.88 99 ASP A CA 1
ATOM 800 C C . ASP A 1 99 ? 16.500 6.782 -21.334 1.00 76.88 99 ASP A C 1
ATOM 802 O O . ASP A 1 99 ? 15.335 6.808 -20.926 1.00 76.88 99 ASP A O 1
ATOM 806 N N . ILE A 1 100 ? 17.433 5.978 -20.825 1.00 78.12 100 ILE A N 1
ATOM 807 C CA . ILE A 1 100 ? 17.281 5.141 -19.629 1.00 78.12 100 ILE A CA 1
ATOM 808 C C . ILE A 1 100 ? 18.214 5.645 -18.530 1.00 78.12 100 ILE A C 1
ATOM 810 O O . ILE A 1 100 ? 19.265 6.227 -18.811 1.00 78.12 100 ILE A O 1
ATOM 814 N N . VAL A 1 101 ? 17.847 5.435 -17.268 1.00 75.75 101 VAL A N 1
ATOM 815 C CA . VAL A 1 101 ? 18.731 5.669 -16.120 1.00 75.75 101 VAL A CA 1
ATOM 816 C C . VAL A 1 101 ? 20.000 4.827 -16.280 1.00 75.75 101 VAL A C 1
ATOM 818 O O . VAL A 1 101 ? 19.942 3.625 -16.531 1.00 75.75 101 VAL A O 1
ATOM 821 N N . THR A 1 102 ? 21.152 5.490 -16.200 1.00 70.62 102 THR A N 1
ATOM 822 C CA . THR A 1 102 ? 22.479 4.919 -16.474 1.00 70.62 102 THR A CA 1
ATOM 823 C C . THR A 1 102 ? 23.010 4.044 -15.340 1.00 70.62 102 THR A C 1
ATOM 825 O O . THR A 1 102 ? 23.991 3.338 -15.532 1.00 70.62 102 THR A O 1
ATOM 828 N N . ASP A 1 103 ? 22.362 4.063 -14.178 1.00 72.44 103 ASP A N 1
ATOM 829 C CA . ASP A 1 103 ? 22.736 3.319 -12.971 1.00 72.44 103 ASP A CA 1
ATOM 830 C C . ASP A 1 103 ? 22.186 1.879 -12.930 1.00 72.44 103 ASP A C 1
ATOM 832 O O . ASP A 1 103 ? 22.139 1.257 -11.871 1.00 72.44 103 ASP A O 1
ATOM 836 N N . GLY A 1 104 ? 21.701 1.353 -14.060 1.00 65.25 104 GLY A N 1
ATOM 837 C CA . GLY A 1 104 ? 21.121 0.009 -14.126 1.00 65.25 104 GLY A CA 1
ATOM 838 C C . GLY A 1 104 ? 19.767 -0.133 -13.420 1.00 65.25 104 GLY A C 1
ATOM 839 O O . GLY A 1 104 ? 19.319 -1.254 -13.200 1.00 65.25 104 GLY A O 1
ATOM 840 N N . GLY A 1 105 ? 19.099 0.974 -13.075 1.00 71.62 105 GLY A N 1
ATOM 841 C CA . GLY A 1 105 ? 17.806 0.961 -12.388 1.00 71.62 105 GLY A CA 1
ATOM 842 C C . GLY A 1 105 ? 17.905 0.986 -10.863 1.00 71.62 105 GLY A C 1
ATOM 843 O O . GLY A 1 105 ? 16.883 0.841 -10.192 1.00 71.62 105 GLY A O 1
ATOM 844 N N . TYR A 1 106 ? 19.095 1.209 -10.298 1.00 78.31 106 TYR A N 1
ATOM 845 C CA . TYR A 1 106 ? 19.287 1.290 -8.848 1.00 78.31 106 TYR A CA 1
ATOM 846 C C . TYR A 1 106 ? 18.490 2.439 -8.199 1.00 78.31 106 TYR A C 1
ATOM 848 O O . TYR A 1 106 ? 17.921 2.274 -7.115 1.00 78.31 106 TYR A O 1
ATOM 856 N N . GLY A 1 107 ? 18.367 3.586 -8.874 1.00 78.19 107 GLY A N 1
ATOM 857 C CA . GLY A 1 107 ? 17.525 4.695 -8.425 1.00 78.19 107 GLY A CA 1
ATOM 858 C C . GLY A 1 107 ? 16.042 4.320 -8.346 1.00 78.19 107 GLY A C 1
ATOM 859 O O . GLY A 1 107 ? 15.377 4.634 -7.359 1.00 78.19 107 GLY A O 1
ATOM 860 N N . LEU A 1 108 ? 15.538 3.568 -9.331 1.00 83.88 108 LEU A N 1
ATOM 861 C CA . LEU A 1 108 ? 14.168 3.036 -9.332 1.00 83.88 108 LEU A CA 1
ATOM 862 C C . LEU A 1 108 ? 13.952 2.021 -8.209 1.00 83.88 108 LEU A C 1
ATOM 864 O O . LEU A 1 108 ? 12.954 2.105 -7.495 1.00 83.88 108 LEU A O 1
ATOM 868 N N . TYR A 1 109 ? 14.903 1.102 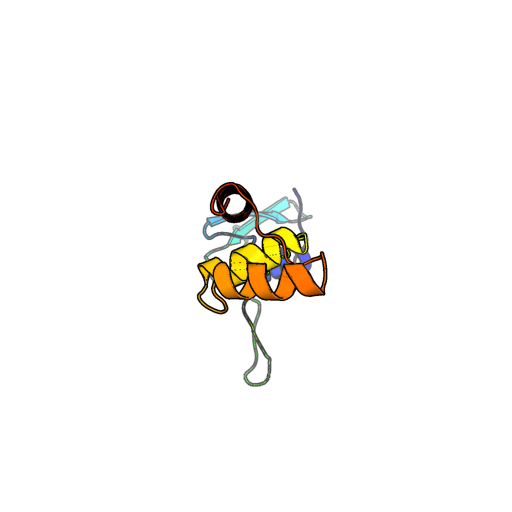-8.024 1.00 83.25 109 TYR A N 1
ATOM 869 C CA . TYR A 1 109 ? 14.880 0.146 -6.919 1.00 83.25 109 TYR A CA 1
ATOM 870 C C . TYR A 1 109 ? 14.780 0.860 -5.566 1.00 83.25 109 TYR A C 1
ATOM 872 O O . TYR A 1 109 ? 13.892 0.558 -4.772 1.00 83.25 109 TYR A O 1
ATOM 880 N N . SER A 1 110 ? 15.632 1.860 -5.330 1.00 82.75 110 SER A N 1
ATOM 881 C CA . SER A 1 110 ? 15.630 2.634 -4.083 1.00 82.75 110 SER A CA 1
ATOM 882 C C . SER A 1 110 ? 14.304 3.372 -3.864 1.00 82.75 110 SER A C 1
ATOM 884 O O . SER A 1 110 ? 13.785 3.393 -2.747 1.00 82.75 110 SER A O 1
ATOM 886 N N . LYS A 1 111 ? 13.722 3.933 -4.934 1.00 85.31 111 LYS A N 1
ATOM 887 C CA . LYS A 1 111 ? 12.423 4.619 -4.898 1.00 85.31 111 LYS A CA 1
ATOM 888 C C . LYS A 1 111 ? 11.294 3.659 -4.518 1.00 85.31 111 LYS A C 1
ATOM 890 O O . LYS A 1 111 ? 10.486 3.992 -3.662 1.00 85.31 111 LYS A O 1
ATOM 895 N N . PHE A 1 112 ? 11.259 2.458 -5.095 1.00 86.81 112 PHE A N 1
ATOM 896 C CA . PHE A 1 112 ? 10.249 1.450 -4.761 1.00 86.81 112 PHE A CA 1
ATOM 897 C C . PHE A 1 112 ? 10.438 0.847 -3.370 1.00 86.81 112 PHE A C 1
ATOM 899 O O . PHE A 1 112 ? 9.455 0.658 -2.659 1.00 86.81 112 PHE A O 1
ATOM 906 N N . LEU A 1 113 ? 11.680 0.623 -2.938 1.00 85.81 113 LEU A N 1
ATOM 907 C CA . LEU A 1 113 ? 11.976 0.147 -1.586 1.00 85.81 113 LEU A CA 1
ATOM 908 C C . LEU A 1 113 ? 11.499 1.135 -0.506 1.00 85.81 113 LEU A C 1
ATOM 910 O O . LEU A 1 113 ? 11.113 0.729 0.590 1.00 85.81 113 LEU A O 1
ATOM 914 N N . ALA A 1 114 ? 11.504 2.437 -0.802 1.00 83.62 114 ALA A N 1
ATOM 915 C CA . ALA A 1 114 ? 10.950 3.451 0.092 1.00 83.62 114 ALA A CA 1
ATOM 916 C C . ALA A 1 114 ? 9.414 3.393 0.195 1.00 83.62 114 ALA A C 1
ATOM 918 O O . ALA A 1 114 ? 8.874 3.801 1.217 1.00 83.62 114 ALA A O 1
ATOM 919 N N . LEU A 1 115 ? 8.724 2.871 -0.826 1.00 81.81 115 LEU A N 1
ATOM 920 C CA . LEU A 1 115 ? 7.260 2.735 -0.859 1.00 81.81 115 LEU A CA 1
ATOM 921 C C . LEU A 1 115 ? 6.753 1.462 -0.167 1.00 81.81 115 LEU A C 1
ATOM 923 O O . LEU A 1 115 ? 5.564 1.352 0.107 1.00 81.81 115 LEU A O 1
ATOM 927 N N . SER A 1 116 ? 7.635 0.493 0.093 1.00 71.62 116 SER A N 1
ATOM 928 C CA . SER A 1 116 ? 7.307 -0.760 0.787 1.00 71.62 116 SER A CA 1
ATOM 929 C C . SER A 1 116 ? 7.446 -0.690 2.316 1.00 71.62 116 SER A C 1
ATOM 931 O O . SER A 1 116 ? 7.361 -1.726 2.973 1.00 71.62 116 SER A O 1
ATOM 933 N N . LYS A 1 117 ? 7.718 0.495 2.875 1.00 59.31 117 LYS A N 1
ATOM 934 C CA . LYS A 1 117 ? 7.830 0.750 4.320 1.00 59.31 117 LYS A CA 1
ATOM 935 C C . LYS A 1 117 ? 6.550 1.377 4.855 1.00 59.31 117 LYS A C 1
ATOM 937 O O . LYS A 1 117 ? 6.189 1.028 5.999 1.00 59.31 117 LYS A O 1
#

Nearest PDB structures (foldseek):
  3k8i-assembly1_A-2  TM=4.995E-01  e=2.389E+00  Treponema pallidum
  4a2l-assembly2_C  TM=4.165E-01  e=6.962E+00  Bacteroides thetaiotaomicron VPI-5482
  6k4y-assembly1_F  TM=2.793E-01  e=8.409E+00  Escherichia coli K-12

pLDDT: mean 78.56, std 8.6, range [58.0, 90.81]

Radius of gyration: 23.93 Å; Cα contacts (8 Å, |Δi|>4): 126; chains: 1; bounding box: 49×22×64 Å

Organism: NCBI:txid64104

Mean predicted aligned error: 12.38 Å

Secondary structure (DSSP, 8-state):
-EE-HHHHHHHHHTT---TT-EEEETTS-EEEE-SS-EEETTT--EE-----TT-------PPPP----HHHHHHHHHHTTSS-HHHHHHHHHHHS-----TTTTHHHHHHHHHHT-

Solvent-accessible surface area (backbone atoms only — not comparable to full-atom values): 7262 Å² total; per-residue (Å²): 119,68,46,55,74,66,56,52,51,51,35,48,52,60,62,73,54,53,64,75,42,74,43,32,35,82,87,64,50,51,31,36,25,77,72,80,39,41,33,37,76,90,68,81,50,65,56,63,91,78,76,56,99,89,54,90,82,76,76,56,71,90,77,84,86,78,94,71,54,69,33,54,52,44,35,48,34,37,76,72,64,78,40,53,71,65,61,33,52,62,49,20,80,76,63,80,69,49,51,54,57,88,69,79,45,51,69,57,51,55,56,52,60,64,72,76,111